Protein AF-A0A8J4YFB4-F1 (afdb_monomer_lite)

Radius of gyration: 29.05 Å; chains: 1; bounding box: 89×55×59 Å

Organism: Chionoecetes opilio (NCBI:txid41210)

Structure (mmCIF, N/CA/C/O backbone):
data_AF-A0A8J4YFB4-F1
#
_entry.id   AF-A0A8J4YFB4-F1
#
loop_
_atom_site.group_PDB
_atom_site.id
_atom_site.type_symbol
_atom_site.label_atom_id
_atom_site.label_alt_id
_atom_site.label_comp_id
_atom_site.label_asym_id
_atom_site.label_entity_id
_atom_site.label_seq_id
_atom_site.pdbx_PDB_ins_code
_atom_site.Cartn_x
_atom_site.Cartn_y
_atom_site.Cartn_z
_atom_site.occupancy
_atom_site.B_iso_or_equiv
_atom_site.auth_seq_id
_atom_site.auth_comp_id
_atom_site.auth_asym_id
_atom_site.auth_atom_id
_atom_site.pdbx_PDB_model_num
ATOM 1 N N . MET A 1 1 ? 48.076 -42.482 6.917 1.00 42.62 1 MET A N 1
ATOM 2 C CA . MET A 1 1 ? 47.004 -41.462 6.948 1.00 42.62 1 MET A CA 1
ATOM 3 C C . MET A 1 1 ? 47.652 -40.092 7.088 1.00 42.62 1 MET A C 1
ATOM 5 O O . MET A 1 1 ? 48.240 -39.821 8.125 1.00 42.62 1 MET A O 1
ATOM 9 N N . ALA A 1 2 ? 47.668 -39.288 6.023 1.00 47.66 2 ALA A N 1
ATOM 10 C CA . 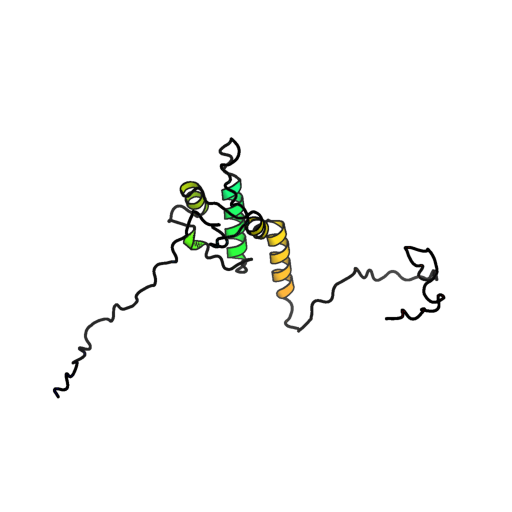ALA A 1 2 ? 48.396 -38.018 5.996 1.00 47.66 2 ALA A CA 1
ATOM 11 C C . ALA A 1 2 ? 47.528 -36.882 6.563 1.00 47.66 2 ALA A C 1
ATOM 13 O O . ALA A 1 2 ? 46.480 -36.565 6.002 1.00 47.66 2 ALA A O 1
ATOM 14 N N . LYS A 1 3 ? 47.958 -36.278 7.677 1.00 55.34 3 LYS A N 1
ATOM 15 C CA . LYS A 1 3 ? 47.340 -35.072 8.244 1.00 55.34 3 LYS A CA 1
ATOM 16 C C . LYS A 1 3 ? 47.723 -33.872 7.380 1.00 55.34 3 LYS A C 1
ATOM 18 O O . LYS A 1 3 ? 48.893 -33.509 7.308 1.00 55.34 3 LYS A O 1
ATOM 23 N N . ARG A 1 4 ? 46.739 -33.269 6.715 1.00 59.06 4 ARG A N 1
ATOM 24 C CA . ARG A 1 4 ? 46.902 -31.993 6.012 1.00 59.06 4 ARG A CA 1
ATOM 25 C C . ARG A 1 4 ? 46.700 -30.871 7.025 1.00 59.06 4 ARG A C 1
ATOM 27 O O . ARG A 1 4 ? 45.610 -30.728 7.566 1.00 59.06 4 ARG A O 1
ATOM 34 N N . HIS A 1 5 ? 47.757 -30.118 7.302 1.00 54.12 5 HIS A N 1
ATOM 35 C CA . HIS A 1 5 ? 47.678 -28.898 8.099 1.00 54.12 5 HIS A CA 1
ATOM 36 C C . HIS A 1 5 ? 47.371 -27.732 7.157 1.00 54.12 5 HIS A C 1
ATOM 38 O O . HIS A 1 5 ? 48.078 -27.535 6.171 1.00 54.12 5 HIS A O 1
ATOM 44 N N . ILE A 1 6 ? 46.296 -26.996 7.442 1.00 64.31 6 ILE A N 1
ATOM 45 C CA . ILE A 1 6 ? 45.944 -25.769 6.726 1.00 64.31 6 ILE A CA 1
ATOM 46 C C . ILE A 1 6 ? 46.668 -24.626 7.431 1.00 64.31 6 ILE A C 1
ATOM 48 O O . ILE A 1 6 ? 46.421 -24.361 8.607 1.00 64.31 6 ILE A O 1
ATOM 52 N N . LEU A 1 7 ? 47.590 -23.992 6.716 1.00 59.53 7 LEU A N 1
ATOM 53 C CA . LEU A 1 7 ? 48.302 -22.806 7.167 1.00 59.53 7 LEU A CA 1
ATOM 54 C C . LEU A 1 7 ? 47.406 -21.602 6.852 1.00 59.53 7 LEU A C 1
ATOM 56 O O . LEU A 1 7 ? 47.156 -21.309 5.685 1.00 59.53 7 LEU A O 1
ATOM 60 N N . ILE A 1 8 ? 46.842 -20.977 7.885 1.00 61.16 8 ILE A N 1
ATOM 61 C CA . ILE A 1 8 ? 46.010 -19.778 7.740 1.00 61.16 8 ILE A CA 1
ATOM 62 C C . ILE A 1 8 ? 46.948 -18.574 7.775 1.00 61.16 8 ILE A C 1
ATOM 64 O O . ILE A 1 8 ? 47.581 -18.306 8.794 1.00 61.16 8 ILE A O 1
ATOM 68 N N . ASP A 1 9 ? 47.047 -17.884 6.644 1.00 60.16 9 ASP A N 1
ATOM 69 C CA . ASP A 1 9 ? 47.792 -16.638 6.495 1.00 60.16 9 ASP A CA 1
ATOM 70 C C . ASP A 1 9 ? 46.984 -15.472 7.115 1.00 60.16 9 ASP A C 1
ATOM 72 O O . ASP A 1 9 ? 45.829 -15.264 6.726 1.00 60.16 9 ASP A O 1
ATOM 76 N N . PRO A 1 10 ? 47.526 -14.720 8.092 1.00 59.12 10 PRO A N 1
ATOM 77 C CA . PRO A 1 10 ? 46.802 -13.648 8.778 1.00 59.12 10 PRO A CA 1
ATOM 78 C C . PRO A 1 10 ? 46.649 -12.352 7.956 1.00 59.12 10 PRO A C 1
ATOM 80 O O . PRO A 1 10 ? 46.084 -11.387 8.466 1.00 59.12 10 PRO A O 1
ATOM 83 N N . ALA A 1 11 ? 47.120 -12.298 6.704 1.00 55.53 11 ALA A N 1
ATOM 84 C CA . ALA A 1 11 ? 47.103 -11.083 5.882 1.00 55.53 11 ALA A CA 1
ATOM 85 C C . ALA A 1 11 ? 45.963 -11.001 4.841 1.00 55.53 11 ALA A C 1
ATOM 87 O O . ALA A 1 11 ? 46.024 -10.183 3.921 1.00 55.53 11 ALA A O 1
ATOM 88 N N . GLN A 1 12 ? 44.907 -11.814 4.953 1.00 50.84 12 GLN A N 1
ATOM 89 C CA . GLN A 1 12 ? 43.730 -11.699 4.083 1.00 50.84 12 GLN A CA 1
ATOM 90 C C . GLN A 1 12 ? 42.545 -11.090 4.850 1.00 50.84 12 GLN A C 1
ATOM 92 O O . GLN A 1 12 ? 42.077 -11.695 5.817 1.00 50.84 12 GLN A O 1
ATOM 97 N N . PRO A 1 13 ? 42.009 -9.921 4.442 1.00 48.03 13 PRO A N 1
ATOM 98 C CA . PRO A 1 13 ? 40.736 -9.457 4.963 1.00 48.03 13 PRO A CA 1
ATOM 99 C C . PRO A 1 13 ? 39.660 -10.443 4.511 1.00 48.03 13 PRO A C 1
ATOM 101 O O . PRO A 1 13 ? 39.362 -10.561 3.322 1.00 48.03 13 PRO A O 1
ATOM 104 N N . SER A 1 14 ? 39.094 -11.166 5.475 1.00 48.75 14 SER A N 1
ATOM 105 C CA . SER A 1 14 ? 37.955 -12.062 5.307 1.00 48.75 14 SER A CA 1
ATOM 106 C C . SER A 1 14 ? 36.774 -11.318 4.680 1.00 48.75 14 SER A C 1
ATOM 108 O O . SER A 1 14 ? 35.897 -10.806 5.371 1.00 48.75 14 SER A O 1
ATOM 110 N N . THR A 1 15 ? 36.706 -11.274 3.353 1.00 52.97 15 THR A N 1
ATOM 111 C CA . THR A 1 15 ? 35.521 -10.835 2.610 1.00 52.97 15 THR A CA 1
ATOM 112 C C . THR A 1 15 ? 34.551 -12.007 2.493 1.00 52.97 15 THR A C 1
ATOM 114 O O . THR A 1 15 ? 34.200 -12.470 1.418 1.00 52.97 15 THR A O 1
ATOM 117 N N . SER A 1 16 ? 34.095 -12.506 3.641 1.00 49.88 16 SER A N 1
ATOM 118 C CA . SER A 1 16 ? 32.947 -13.411 3.714 1.00 49.88 16 SER A CA 1
ATOM 119 C C . SER A 1 16 ? 31.831 -12.768 4.527 1.00 49.88 16 SER A C 1
ATOM 121 O O . SER A 1 16 ? 31.234 -13.385 5.402 1.00 49.88 16 SER A O 1
ATOM 123 N N . ASN A 1 17 ? 31.509 -11.520 4.195 1.00 50.53 17 ASN A N 1
ATOM 124 C CA . ASN A 1 17 ? 30.153 -11.029 4.380 1.00 50.53 17 ASN A CA 1
ATOM 125 C C . ASN A 1 17 ? 29.392 -11.368 3.100 1.00 50.53 17 ASN A C 1
ATOM 127 O O . ASN A 1 17 ? 29.184 -10.511 2.243 1.00 50.53 17 ASN A O 1
ATOM 131 N N . GLN A 1 18 ? 28.994 -12.636 2.951 1.00 49.09 18 GLN A N 1
ATOM 132 C CA . GLN A 1 18 ? 27.910 -12.968 2.030 1.00 49.09 18 GLN A CA 1
ATOM 133 C C . GLN A 1 18 ? 26.639 -12.326 2.590 1.00 49.09 18 GLN A C 1
ATOM 135 O O . GLN A 1 18 ? 25.870 -12.928 3.336 1.00 49.09 18 GLN A O 1
ATOM 140 N N . SER A 1 19 ? 26.463 -11.046 2.268 1.00 51.78 19 SER A N 1
ATOM 141 C CA . SER A 1 19 ? 25.197 -10.344 2.363 1.00 51.78 19 SER A CA 1
ATOM 142 C C . SER A 1 19 ? 24.208 -11.150 1.530 1.00 51.78 19 SER A C 1
ATOM 144 O O . SER A 1 19 ? 24.246 -11.102 0.299 1.00 51.78 19 SER A O 1
ATOM 146 N N . ARG A 1 20 ? 23.350 -11.924 2.205 1.00 54.97 20 ARG A N 1
ATOM 147 C CA . ARG A 1 20 ? 22.158 -12.524 1.607 1.00 54.97 20 ARG A CA 1
ATOM 148 C C . ARG A 1 20 ? 21.508 -11.432 0.749 1.00 54.97 20 ARG A C 1
ATOM 150 O O . ARG A 1 20 ? 21.204 -10.374 1.306 1.00 54.97 20 ARG A O 1
ATOM 157 N N . PRO A 1 21 ? 21.348 -11.624 -0.574 1.00 54.97 21 PRO A N 1
ATOM 158 C CA . PRO A 1 21 ? 20.723 -10.604 -1.397 1.00 54.97 21 PRO A CA 1
ATOM 159 C C . PRO A 1 21 ? 19.352 -10.281 -0.792 1.00 54.97 21 PRO A C 1
ATOM 161 O O . PRO A 1 21 ? 18.699 -11.192 -0.261 1.00 54.97 21 PRO A O 1
ATOM 164 N N . PRO A 1 22 ? 18.931 -9.004 -0.808 1.00 56.06 22 PRO A N 1
ATOM 165 C CA . PRO A 1 22 ? 17.625 -8.632 -0.293 1.00 56.06 22 PRO A CA 1
ATOM 166 C C . PRO A 1 22 ? 16.570 -9.546 -0.931 1.00 56.06 22 PRO A C 1
ATOM 168 O O . PRO A 1 22 ? 16.698 -9.888 -2.112 1.00 56.06 22 PRO A O 1
ATOM 171 N N . PRO A 1 23 ? 15.579 -10.018 -0.154 1.00 63.09 23 PRO A N 1
ATOM 172 C CA . PRO A 1 23 ? 14.560 -10.918 -0.670 1.00 63.09 23 PRO A CA 1
ATOM 173 C C . PRO A 1 23 ? 13.927 -10.276 -1.905 1.00 63.09 23 PRO A C 1
ATOM 175 O O . PRO A 1 23 ? 13.358 -9.189 -1.814 1.00 63.09 23 PRO A O 1
ATOM 178 N N . ARG A 1 24 ? 14.094 -10.930 -3.061 1.00 80.00 24 ARG A N 1
ATOM 179 C CA . ARG A 1 24 ? 13.538 -10.464 -4.331 1.00 80.00 24 ARG A CA 1
ATOM 180 C C . ARG A 1 24 ? 12.019 -10.463 -4.203 1.00 80.00 24 ARG A C 1
ATOM 182 O O . ARG A 1 24 ? 11.435 -11.491 -3.869 1.00 80.00 24 ARG A O 1
ATOM 189 N N . THR A 1 25 ? 11.400 -9.313 -4.433 1.00 89.31 25 THR A N 1
ATOM 190 C CA . THR A 1 25 ? 9.943 -9.186 -4.447 1.00 89.31 25 THR A CA 1
ATOM 191 C C . THR A 1 25 ? 9.398 -9.973 -5.631 1.00 89.31 25 THR A C 1
ATOM 193 O O . THR A 1 25 ? 9.777 -9.709 -6.771 1.00 89.31 25 THR A O 1
ATOM 196 N N . ASN A 1 26 ? 8.519 -10.940 -5.372 1.00 91.62 26 ASN A N 1
ATOM 197 C CA . ASN A 1 26 ? 7.725 -11.550 -6.426 1.00 91.62 26 ASN A CA 1
ATOM 198 C C . ASN A 1 26 ? 6.524 -10.636 -6.710 1.00 91.62 26 ASN A C 1
ATOM 200 O O . ASN A 1 26 ? 5.645 -10.465 -5.860 1.00 91.62 26 ASN A O 1
ATOM 204 N N . TRP A 1 27 ? 6.525 -10.029 -7.894 1.00 91.06 27 TRP A N 1
ATOM 205 C CA . TRP A 1 27 ? 5.518 -9.068 -8.343 1.00 91.06 27 TRP A CA 1
ATOM 206 C C . TRP A 1 27 ? 4.220 -9.720 -8.833 1.00 91.06 27 TRP A C 1
ATOM 208 O O . TRP A 1 27 ? 3.204 -9.034 -8.926 1.00 91.06 27 TRP A O 1
ATOM 218 N N . GLU A 1 28 ? 4.238 -11.033 -9.080 1.00 90.06 28 GLU A N 1
ATOM 219 C CA . GLU A 1 28 ? 3.048 -1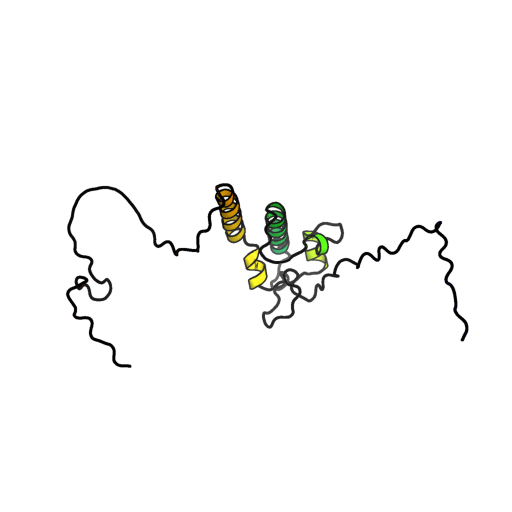1.834 -9.402 1.00 90.06 28 GLU A CA 1
ATOM 220 C C . GLU A 1 28 ? 2.243 -12.200 -8.147 1.00 90.06 28 GLU A C 1
ATOM 222 O O . GLU A 1 28 ? 1.097 -12.632 -8.237 1.00 90.06 28 GLU A O 1
ATOM 227 N N . LEU A 1 29 ? 2.827 -12.003 -6.961 1.00 92.12 29 LEU A N 1
ATOM 228 C CA . LEU A 1 29 ? 2.162 -12.183 -5.676 1.00 92.12 29 LEU A CA 1
ATOM 229 C C . LEU A 1 29 ? 1.723 -10.841 -5.092 1.00 92.12 29 LEU A C 1
ATOM 231 O O . LEU A 1 29 ? 2.138 -9.759 -5.508 1.00 92.12 29 LEU A O 1
ATOM 235 N N . CYS A 1 30 ? 0.918 -10.906 -4.033 1.00 92.81 30 CYS A N 1
ATOM 236 C CA . CYS A 1 30 ? 0.579 -9.723 -3.256 1.00 92.81 30 CYS A CA 1
ATOM 237 C C . CYS A 1 30 ? 1.854 -9.043 -2.729 1.00 92.81 30 CYS A C 1
ATOM 239 O O . CYS A 1 30 ? 2.590 -9.619 -1.924 1.00 92.81 30 CYS A O 1
ATOM 241 N N . ILE A 1 31 ? 2.094 -7.783 -3.100 1.00 92.81 31 ILE A N 1
ATOM 242 C CA . ILE A 1 31 ? 3.293 -7.034 -2.672 1.00 92.81 31 ILE A CA 1
ATOM 243 C C . ILE A 1 31 ? 3.377 -6.813 -1.156 1.00 92.81 31 ILE A C 1
ATOM 245 O O . ILE A 1 31 ? 4.452 -6.568 -0.603 1.00 92.81 31 ILE A O 1
ATOM 249 N N . LEU A 1 32 ? 2.235 -6.912 -0.471 1.00 92.81 32 LEU A N 1
ATOM 250 C CA . LEU A 1 32 ? 2.133 -6.700 0.966 1.00 92.81 32 LEU A CA 1
ATOM 251 C C . LEU A 1 32 ? 2.491 -7.979 1.732 1.00 92.81 32 LEU A C 1
ATOM 253 O O . LEU A 1 32 ? 3.340 -7.922 2.614 1.00 92.81 32 LEU A O 1
ATOM 257 N N . CYS A 1 33 ? 1.907 -9.134 1.382 1.00 92.38 33 CYS A N 1
ATOM 258 C CA . CYS A 1 33 ? 2.124 -10.391 2.120 1.00 92.38 33 CYS A CA 1
ATOM 259 C C . CYS A 1 33 ? 3.085 -11.387 1.471 1.00 92.38 33 CYS A C 1
ATOM 261 O O . CYS A 1 33 ? 3.568 -12.255 2.183 1.00 92.38 33 CYS A O 1
ATOM 263 N N . GLN A 1 34 ? 3.368 -11.274 0.170 1.00 92.56 34 GLN A N 1
ATOM 264 C CA . GLN A 1 34 ? 4.220 -12.208 -0.586 1.00 92.56 34 GLN A CA 1
ATOM 265 C C . GLN A 1 34 ? 3.824 -13.682 -0.391 1.00 92.56 34 GLN A C 1
ATOM 267 O O . GLN A 1 34 ? 4.678 -14.558 -0.316 1.00 92.56 34 GLN A O 1
ATOM 272 N N . ALA A 1 35 ? 2.519 -13.937 -0.286 1.00 90.38 35 ALA A N 1
ATOM 273 C CA . ALA A 1 35 ? 1.956 -15.265 -0.083 1.00 90.38 35 ALA A CA 1
ATOM 274 C C . ALA A 1 35 ? 0.930 -15.564 -1.174 1.00 90.38 35 ALA A C 1
ATOM 276 O O . ALA A 1 35 ? 0.176 -14.668 -1.570 1.00 90.38 35 ALA A O 1
ATOM 277 N N . GLU A 1 36 ? 0.898 -16.817 -1.610 1.00 88.50 36 GLU A N 1
ATOM 278 C CA . GLU A 1 36 ? -0.184 -17.372 -2.415 1.00 88.50 36 GLU A CA 1
ATOM 279 C C . GLU A 1 36 ? -1.395 -17.595 -1.511 1.00 88.50 36 GLU A C 1
ATOM 281 O O . GLU A 1 36 ? -1.288 -18.175 -0.430 1.00 88.50 36 GLU A O 1
ATOM 286 N N . THR A 1 37 ? -2.544 -17.068 -1.920 1.00 89.94 37 THR A N 1
ATOM 287 C CA . THR A 1 37 ? -3.805 -17.265 -1.207 1.00 89.94 37 THR A CA 1
ATOM 288 C C . THR A 1 37 ? -4.920 -17.479 -2.216 1.00 89.94 37 THR A C 1
ATOM 290 O O . THR A 1 37 ? -4.807 -17.032 -3.356 1.00 89.94 37 THR A O 1
ATOM 293 N N . ASP A 1 38 ? -6.022 -18.085 -1.781 1.00 89.19 38 ASP A N 1
ATOM 294 C CA . ASP A 1 38 ? -7.223 -18.233 -2.613 1.00 89.19 38 ASP A CA 1
ATOM 295 C C . ASP A 1 38 ? -7.936 -16.890 -2.881 1.00 89.19 38 ASP A C 1
ATOM 297 O O . ASP A 1 38 ? -8.888 -16.821 -3.658 1.00 89.19 38 ASP A O 1
ATOM 301 N N . GLU A 1 39 ? -7.521 -15.800 -2.217 1.00 89.81 39 GLU A N 1
ATOM 302 C CA . GLU A 1 39 ? -8.076 -14.471 -2.463 1.00 89.81 39 GLU A CA 1
ATOM 303 C C . GLU A 1 39 ? -7.529 -13.905 -3.783 1.00 89.81 39 GLU A C 1
ATOM 305 O O . GLU A 1 39 ? -6.313 -13.810 -3.954 1.00 89.81 39 GLU A O 1
ATOM 310 N N . PRO A 1 40 ? -8.396 -13.442 -4.703 1.00 87.31 40 PRO A N 1
ATOM 311 C CA . PRO A 1 40 ? -7.934 -12.893 -5.966 1.00 87.31 40 PRO A CA 1
ATOM 312 C C . PRO A 1 40 ? -7.115 -11.620 -5.746 1.00 87.31 40 PRO A C 1
ATOM 314 O O . PRO A 1 40 ? -7.517 -10.694 -5.029 1.00 87.31 40 PRO A O 1
ATOM 317 N N . LEU A 1 41 ? -5.975 -11.555 -6.427 1.00 90.06 41 LEU A N 1
ATOM 318 C CA . LEU A 1 41 ? -5.148 -10.361 -6.476 1.00 90.06 41 LEU A CA 1
ATOM 319 C C . LEU A 1 41 ? -5.865 -9.246 -7.236 1.00 90.06 41 LEU A C 1
ATOM 321 O O . LEU A 1 41 ? -6.335 -9.415 -8.360 1.00 90.06 41 LEU A O 1
ATOM 325 N N . GLN A 1 42 ? -5.910 -8.067 -6.627 1.00 85.00 42 GLN A N 1
ATOM 326 C CA . GLN A 1 42 ? -6.416 -6.863 -7.262 1.00 85.00 42 GLN A CA 1
ATOM 327 C C . GLN A 1 42 ? -5.245 -6.073 -7.839 1.00 85.00 42 GLN A C 1
ATOM 329 O O . GLN A 1 42 ? -4.309 -5.710 -7.126 1.00 85.00 42 GLN A O 1
ATOM 334 N N . CYS A 1 43 ? -5.319 -5.792 -9.138 1.00 74.12 43 CYS A N 1
ATOM 335 C CA . CYS A 1 43 ? -4.510 -4.769 -9.788 1.00 74.12 43 CYS A CA 1
ATOM 336 C C . CYS A 1 43 ? -5.399 -3.554 -10.063 1.00 74.12 43 CYS A C 1
ATOM 338 O O . CYS A 1 43 ? -6.549 -3.702 -10.487 1.00 74.12 43 CYS A O 1
ATOM 340 N N . LEU A 1 44 ? -4.860 -2.346 -9.903 1.00 64.06 44 LEU A N 1
ATOM 341 C CA . LEU A 1 44 ? -5.590 -1.122 -10.238 1.00 64.06 44 LEU A CA 1
ATOM 342 C C . LEU A 1 44 ? -5.868 -0.983 -11.754 1.00 64.06 44 LEU A C 1
ATOM 344 O O . LEU A 1 44 ? -6.691 -0.163 -12.145 1.00 64.06 44 LEU A O 1
ATOM 348 N N . ARG A 1 45 ? -5.232 -1.799 -12.616 1.00 55.22 45 ARG A N 1
ATOM 349 C CA . ARG A 1 45 ? -5.461 -1.814 -14.078 1.00 55.22 45 ARG A CA 1
ATOM 350 C C . ARG A 1 45 ? -6.839 -2.332 -14.513 1.00 55.22 45 ARG A C 1
ATOM 352 O O . ARG A 1 45 ? -7.187 -2.146 -15.673 1.00 55.22 45 ARG A O 1
ATOM 359 N N . SER A 1 46 ? -7.612 -2.974 -13.634 1.00 51.00 46 SER A N 1
ATOM 360 C CA . SER A 1 46 ? -8.787 -3.772 -14.035 1.00 51.00 46 SER A CA 1
ATOM 361 C C . SER A 1 46 ? -9.955 -2.969 -14.645 1.00 51.00 46 SER A C 1
ATOM 363 O O . SER A 1 46 ? -10.750 -3.525 -15.396 1.00 51.00 46 SER A O 1
ATOM 365 N N . THR A 1 47 ? -10.046 -1.651 -14.439 1.00 48.53 47 THR A N 1
ATOM 366 C CA . THR A 1 47 ? -11.141 -0.853 -15.025 1.00 48.53 47 THR A CA 1
ATOM 367 C C . THR A 1 47 ? -10.668 0.503 -15.550 1.00 48.53 47 THR A C 1
ATOM 369 O O . THR A 1 47 ? -10.738 1.516 -14.865 1.00 48.53 47 THR A O 1
ATOM 372 N N . MET A 1 48 ? -10.209 0.515 -16.806 1.00 47.59 48 MET A N 1
ATOM 373 C CA . MET A 1 48 ? -10.485 1.575 -17.797 1.00 47.59 48 MET A CA 1
ATOM 374 C C . MET A 1 48 ? -10.192 3.049 -17.418 1.00 47.59 48 MET A C 1
ATOM 376 O O . MET A 1 48 ? -10.929 3.941 -17.836 1.00 47.59 48 MET A O 1
ATOM 380 N N . LYS A 1 49 ? -9.109 3.353 -16.688 1.00 47.72 49 LYS A N 1
ATOM 381 C CA . LYS A 1 49 ? -8.424 4.668 -16.752 1.00 47.72 49 LYS A CA 1
ATOM 382 C C . LYS A 1 49 ? -7.092 4.643 -15.990 1.00 47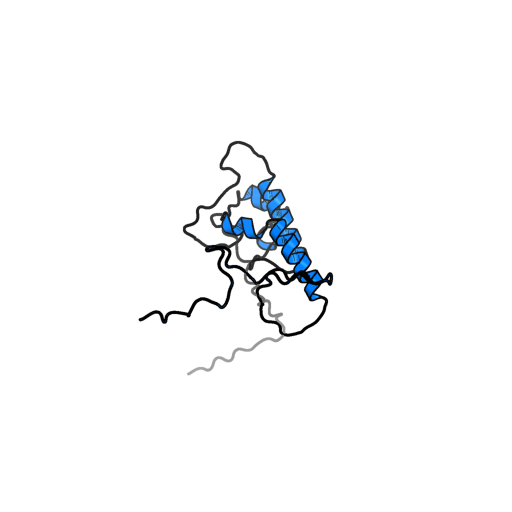.72 49 LYS A C 1
ATOM 384 O O . LYS A 1 49 ? -7.024 4.017 -14.935 1.00 47.72 49 LYS A O 1
ATOM 389 N N . PRO A 1 50 ? -6.044 5.358 -16.447 1.00 45.88 50 PRO A N 1
ATOM 390 C CA . PRO A 1 50 ? -4.801 5.530 -15.701 1.00 45.88 50 PRO A CA 1
ATOM 391 C C . PRO A 1 50 ? -5.012 6.547 -14.572 1.00 45.88 50 PRO A C 1
ATOM 393 O O . PRO A 1 50 ? -4.417 7.619 -14.536 1.00 45.88 50 PRO A O 1
ATOM 396 N N . SER A 1 51 ? -5.907 6.242 -13.641 1.00 48.97 51 SER A N 1
ATOM 397 C CA . SER A 1 51 ? -6.038 7.008 -12.411 1.00 48.97 51 SER A CA 1
ATOM 398 C C . SER A 1 51 ? -4.987 6.473 -11.447 1.00 48.97 51 SER A C 1
ATOM 400 O O . SER A 1 51 ? -5.242 5.553 -10.678 1.00 48.97 51 SER A O 1
ATOM 402 N N . GLY A 1 52 ? -3.777 7.032 -11.515 1.00 53.06 52 GLY A N 1
ATOM 403 C CA . GLY A 1 52 ? -2.624 6.683 -10.672 1.00 53.06 52 GLY A CA 1
ATOM 404 C C . GLY A 1 52 ? -2.809 6.907 -9.162 1.00 53.06 52 GLY A C 1
ATOM 405 O O . GLY A 1 52 ? -1.828 6.953 -8.430 1.00 53.06 52 GLY A O 1
ATOM 406 N N . SER A 1 53 ? -4.043 7.040 -8.670 1.00 63.88 53 SER A N 1
ATOM 407 C CA . SER A 1 53 ? -4.347 7.325 -7.268 1.00 63.88 53 SER A CA 1
ATOM 408 C C . SER A 1 53 ? -4.119 6.127 -6.345 1.00 63.88 53 SER A C 1
ATOM 410 O O . SER A 1 53 ? -3.723 6.310 -5.199 1.00 63.88 53 SER A O 1
ATOM 412 N N . GLY A 1 54 ? -4.321 4.889 -6.808 1.00 80.75 54 GLY A N 1
ATOM 413 C CA . GLY A 1 54 ? -4.256 3.719 -5.923 1.00 80.75 54 GLY A CA 1
ATOM 414 C C . GLY A 1 54 ? -2.846 3.398 -5.417 1.00 80.75 54 GLY A C 1
ATOM 415 O O . GLY A 1 54 ? -2.691 3.094 -4.232 1.00 80.75 54 GLY A O 1
ATOM 416 N N . TYR A 1 55 ? -1.827 3.512 -6.280 1.00 88.62 55 TYR A N 1
ATOM 417 C CA . TYR A 1 55 ? -0.423 3.335 -5.887 1.00 88.62 55 TYR A CA 1
ATOM 418 C C . TYR A 1 55 ? 0.074 4.499 -5.030 1.00 88.62 55 TYR A C 1
ATOM 420 O O . TYR A 1 55 ? 0.742 4.246 -4.030 1.00 88.62 55 TYR A O 1
ATOM 428 N N . ALA A 1 56 ? -0.315 5.737 -5.351 1.00 88.25 56 ALA A N 1
ATOM 429 C CA . ALA A 1 56 ? 0.003 6.911 -4.541 1.00 88.25 56 ALA A CA 1
ATOM 430 C C . ALA A 1 56 ? -0.547 6.769 -3.112 1.00 88.25 56 ALA A C 1
ATOM 432 O O . ALA A 1 56 ? 0.212 6.799 -2.150 1.00 88.25 56 ALA A O 1
ATOM 433 N N . SER A 1 57 ? -1.847 6.484 -2.956 1.00 87.06 57 SER A N 1
ATOM 434 C CA . SER A 1 57 ? -2.463 6.304 -1.633 1.00 87.06 57 SER A CA 1
ATOM 435 C C . SER A 1 57 ? -1.951 5.075 -0.882 1.00 87.06 57 SER A C 1
ATOM 437 O O . SER A 1 57 ? -2.075 5.003 0.340 1.00 87.06 57 SER A O 1
ATOM 439 N N . LEU A 1 58 ? -1.465 4.043 -1.580 1.00 89.44 58 LEU A N 1
ATOM 440 C CA . LEU A 1 58 ? -0.822 2.911 -0.913 1.00 89.44 58 LEU A CA 1
ATOM 441 C C . LEU A 1 58 ? 0.568 3.309 -0.421 1.00 89.44 58 LEU A C 1
ATOM 443 O O . LEU A 1 58 ? 0.889 3.057 0.733 1.00 89.44 58 LEU A O 1
ATOM 447 N N . THR A 1 59 ? 1.354 3.956 -1.276 1.00 91.50 59 THR A N 1
ATOM 448 C CA . THR A 1 59 ? 2.701 4.436 -0.957 1.00 91.50 59 THR A CA 1
ATOM 449 C C . THR A 1 59 ? 2.668 5.412 0.212 1.00 91.50 59 THR A C 1
ATOM 451 O O . THR A 1 59 ? 3.422 5.239 1.164 1.00 91.50 59 THR A O 1
ATOM 454 N N . GLU A 1 60 ? 1.736 6.366 0.202 1.00 91.06 60 GLU A N 1
ATOM 455 C CA . GLU A 1 60 ? 1.503 7.285 1.316 1.00 91.06 60 GLU A CA 1
ATOM 456 C C . GLU A 1 60 ? 1.245 6.521 2.622 1.00 91.06 60 GLU A C 1
ATOM 458 O O . GLU A 1 60 ? 1.936 6.752 3.612 1.00 91.06 60 GLU A O 1
ATOM 463 N N . GLY A 1 61 ? 0.324 5.550 2.607 1.00 89.25 61 GLY A N 1
ATOM 464 C CA . GLY A 1 61 ? 0.059 4.703 3.770 1.00 89.25 61 GLY A CA 1
ATOM 465 C C . GLY A 1 61 ? 1.308 3.949 4.237 1.00 89.25 61 GLY A C 1
ATOM 466 O O . GLY A 1 61 ? 1.643 3.980 5.417 1.00 89.25 61 GLY A O 1
ATOM 467 N N . LEU A 1 62 ? 2.047 3.312 3.325 1.00 91.06 62 LEU A N 1
ATOM 468 C CA . LEU A 1 62 ? 3.277 2.578 3.647 1.00 91.06 62 LEU A CA 1
ATOM 469 C C . LEU A 1 62 ? 4.331 3.467 4.318 1.00 91.06 62 LEU A C 1
ATOM 471 O O . LEU A 1 62 ? 4.948 3.054 5.301 1.00 91.06 62 LEU A O 1
ATOM 475 N N . LEU A 1 63 ? 4.528 4.682 3.807 1.00 90.44 63 LEU A N 1
ATOM 476 C CA . LEU A 1 63 ? 5.483 5.642 4.359 1.00 90.44 63 LEU A CA 1
ATOM 477 C C . LEU A 1 63 ? 5.025 6.186 5.717 1.00 90.44 63 LEU A C 1
ATOM 479 O O . LEU A 1 63 ? 5.842 6.300 6.629 1.00 90.44 63 LEU A O 1
ATOM 483 N N . GLN A 1 64 ? 3.727 6.442 5.881 1.00 89.38 64 GLN A N 1
ATOM 484 C CA . GLN A 1 64 ? 3.125 6.842 7.153 1.00 89.38 64 GLN A CA 1
ATOM 485 C C . GLN A 1 64 ? 3.352 5.780 8.244 1.00 89.38 64 GLN A C 1
ATOM 487 O O . GLN A 1 64 ? 3.895 6.092 9.305 1.00 89.38 64 GLN A O 1
ATOM 492 N N . PHE A 1 65 ? 3.039 4.508 7.972 1.00 87.75 65 PHE A N 1
ATOM 493 C CA . PHE A 1 65 ? 3.283 3.412 8.923 1.00 87.75 65 PHE A CA 1
ATOM 494 C C . PHE A 1 65 ? 4.778 3.161 9.178 1.00 87.75 65 PHE A C 1
ATOM 496 O O . PHE A 1 65 ? 5.167 2.833 10.299 1.00 87.75 65 PHE A O 1
ATOM 503 N N . LYS A 1 66 ? 5.644 3.362 8.174 1.00 87.38 66 LYS A N 1
ATOM 504 C CA . LYS A 1 66 ? 7.105 3.317 8.360 1.00 87.38 66 LYS A CA 1
ATOM 505 C C . LYS A 1 66 ? 7.578 4.401 9.337 1.00 87.38 66 LYS A C 1
ATOM 507 O O . LYS A 1 66 ? 8.449 4.122 10.161 1.00 87.38 66 LYS A O 1
ATOM 512 N N . GLY A 1 67 ? 6.997 5.602 9.261 1.00 85.69 67 GLY A N 1
ATOM 513 C CA . GLY A 1 67 ? 7.274 6.719 10.168 1.00 85.69 67 GLY A CA 1
ATOM 514 C C . GLY A 1 67 ? 6.882 6.433 11.620 1.00 85.69 67 GLY A C 1
ATOM 515 O O . GLY A 1 67 ? 7.657 6.738 12.521 1.00 85.69 67 GLY A O 1
ATOM 516 N N . LEU A 1 68 ? 5.749 5.758 11.835 1.00 81.31 68 LEU A N 1
ATOM 517 C CA . LEU A 1 68 ? 5.293 5.308 13.160 1.00 81.31 68 LEU A CA 1
ATOM 518 C C . LEU A 1 68 ? 6.107 4.136 13.738 1.00 81.31 68 LEU A C 1
ATOM 520 O O . LEU A 1 68 ? 5.860 3.692 14.849 1.00 81.31 68 LEU A O 1
ATOM 524 N N . ARG A 1 69 ? 7.063 3.564 12.988 1.00 78.38 69 ARG A N 1
ATOM 525 C CA . ARG A 1 69 ? 7.813 2.344 13.370 1.00 78.38 69 ARG A CA 1
ATOM 526 C C . ARG A 1 69 ? 6.933 1.131 13.723 1.00 78.38 69 ARG A C 1
ATOM 528 O O . ARG A 1 69 ? 7.471 0.106 14.134 1.00 78.38 69 ARG A O 1
ATOM 535 N N . HIS A 1 70 ? 5.624 1.198 13.488 1.00 77.75 70 HIS A N 1
ATOM 536 C CA . HIS A 1 70 ? 4.674 0.129 13.752 1.00 77.75 70 HIS A CA 1
ATOM 537 C C . HIS A 1 70 ? 3.965 -0.278 12.459 1.00 77.75 70 HIS A C 1
ATOM 539 O O . HIS A 1 70 ? 3.019 0.363 12.002 1.00 77.75 70 HIS A O 1
ATOM 545 N N . MET A 1 71 ? 4.412 -1.382 11.863 1.00 84.38 71 MET A N 1
ATOM 546 C CA . MET A 1 71 ? 3.849 -1.892 10.616 1.00 84.38 71 MET A CA 1
ATOM 547 C C . MET A 1 71 ? 2.710 -2.893 10.904 1.00 84.38 71 MET A C 1
ATOM 549 O O . MET A 1 71 ? 2.918 -3.811 11.695 1.00 84.38 71 MET A O 1
ATOM 553 N N . PRO A 1 72 ? 1.531 -2.805 10.247 1.00 80.19 72 PRO A N 1
ATOM 554 C CA . PRO A 1 72 ? 0.413 -3.746 10.453 1.00 80.19 72 PRO A CA 1
ATOM 555 C C . PRO A 1 72 ? 0.717 -5.213 10.101 1.00 80.19 72 PRO A C 1
ATOM 557 O O . PRO A 1 72 ? -0.100 -6.110 10.325 1.00 80.19 72 PRO A O 1
ATOM 560 N N . MET A 1 73 ? 1.845 -5.442 9.438 1.00 85.50 73 MET A N 1
ATOM 561 C CA . MET A 1 73 ? 2.386 -6.742 9.073 1.00 85.50 73 MET A CA 1
ATOM 562 C C . MET A 1 73 ? 3.882 -6.604 8.802 1.00 85.50 73 MET A C 1
ATOM 564 O O . MET A 1 73 ? 4.355 -5.503 8.529 1.00 85.50 73 MET A O 1
ATOM 568 N N . GLU A 1 74 ? 4.620 -7.709 8.818 1.00 83.44 74 GLU A N 1
ATOM 569 C CA . GLU A 1 74 ? 6.037 -7.711 8.454 1.00 83.44 74 GLU A CA 1
ATOM 570 C C . GLU A 1 74 ? 6.211 -7.359 6.970 1.00 83.44 74 GLU A C 1
ATOM 572 O O . GLU A 1 74 ? 6.085 -8.193 6.074 1.00 83.44 74 GLU A O 1
ATOM 577 N N . LEU A 1 75 ? 6.466 -6.079 6.708 1.00 87.38 75 LEU A N 1
ATOM 578 C CA . LEU A 1 75 ? 6.669 -5.537 5.375 1.00 87.38 75 LEU A CA 1
ATOM 579 C C . LEU A 1 75 ? 7.910 -4.653 5.372 1.00 87.38 75 LEU A C 1
ATOM 581 O O . LEU A 1 75 ? 7.958 -3.603 6.013 1.00 87.38 75 LEU A O 1
ATOM 585 N N . ASN A 1 76 ? 8.912 -5.062 4.600 1.00 87.25 76 ASN A N 1
ATOM 586 C CA . ASN A 1 76 ? 10.067 -4.225 4.326 1.00 87.25 76 ASN A CA 1
ATOM 587 C C . ASN A 1 76 ? 9.737 -3.297 3.151 1.00 87.25 76 ASN A C 1
ATOM 589 O O . ASN A 1 76 ? 9.635 -3.765 2.029 1.00 87.25 76 ASN A O 1
ATOM 593 N N . VAL A 1 77 ? 9.569 -1.994 3.389 1.00 88.56 77 VAL A N 1
ATOM 594 C CA . VAL A 1 77 ? 9.236 -1.035 2.315 1.00 88.56 77 VAL A CA 1
ATOM 595 C C . VAL A 1 77 ? 10.388 -0.864 1.317 1.00 88.56 77 VAL A C 1
ATOM 597 O O . VAL A 1 77 ? 10.137 -0.622 0.145 1.00 88.56 77 VAL A O 1
ATOM 600 N N . ASN A 1 78 ? 11.643 -1.045 1.744 1.00 88.19 78 ASN A N 1
ATOM 601 C CA . ASN A 1 78 ? 12.808 -0.848 0.875 1.00 88.19 78 ASN A CA 1
ATOM 602 C C . ASN A 1 78 ? 12.886 -1.900 -0.246 1.00 88.19 78 ASN A C 1
ATOM 604 O O . ASN A 1 78 ? 13.522 -1.648 -1.255 1.00 88.19 78 ASN A O 1
ATOM 608 N N . ARG A 1 79 ? 12.233 -3.065 -0.102 1.00 90.44 79 ARG A N 1
ATOM 609 C CA . ARG A 1 79 ? 12.155 -4.068 -1.187 1.00 90.44 79 ARG A CA 1
ATOM 610 C C . ARG A 1 79 ? 11.226 -3.654 -2.33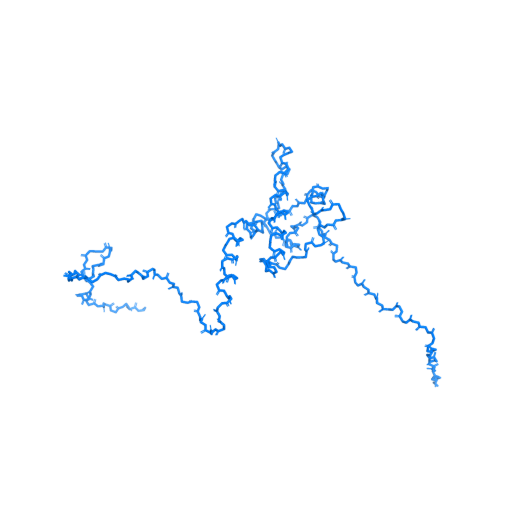5 1.00 90.44 79 ARG A C 1
ATOM 612 O O . ARG A 1 79 ? 11.162 -4.346 -3.345 1.00 90.44 79 ARG A O 1
ATOM 619 N N . LEU A 1 80 ? 10.412 -2.623 -2.107 1.00 91.69 80 LEU A N 1
ATOM 620 C CA . LEU A 1 80 ? 9.432 -2.104 -3.057 1.00 91.69 80 LEU A CA 1
ATOM 621 C C . LEU A 1 80 ? 9.949 -0.849 -3.768 1.00 91.69 80 LEU A C 1
ATOM 623 O O . LEU A 1 80 ? 9.154 -0.174 -4.409 1.00 91.69 80 LEU A O 1
ATOM 627 N N . ASP A 1 81 ? 11.227 -0.511 -3.600 1.00 92.00 81 ASP A N 1
ATOM 628 C CA . ASP A 1 81 ? 11.858 0.670 -4.175 1.00 92.00 81 ASP A CA 1
ATOM 629 C C . ASP A 1 81 ? 13.103 0.247 -4.961 1.00 92.00 81 ASP A C 1
ATOM 631 O O . ASP A 1 81 ? 14.106 -0.153 -4.369 1.00 92.00 81 ASP A O 1
ATOM 635 N N . ASP A 1 82 ? 13.021 0.323 -6.291 1.00 89.12 82 ASP A N 1
ATOM 636 C CA . ASP A 1 82 ? 14.140 0.023 -7.193 1.00 89.12 82 ASP A CA 1
ATOM 637 C C . ASP A 1 82 ? 15.118 1.214 -7.336 1.00 89.12 82 ASP A C 1
ATOM 639 O O . ASP A 1 82 ? 16.102 1.121 -8.069 1.00 89.12 82 ASP A O 1
ATOM 643 N N . GLY A 1 83 ? 14.882 2.326 -6.625 1.00 87.81 83 GLY A N 1
ATOM 644 C CA . GLY A 1 83 ? 15.717 3.535 -6.631 1.00 87.81 83 GLY A CA 1
ATOM 645 C C . GLY A 1 83 ? 15.014 4.781 -7.178 1.00 87.81 83 GLY A C 1
ATOM 646 O O . GLY A 1 83 ? 15.442 5.896 -6.888 1.00 87.81 83 GLY A O 1
ATOM 647 N N . ASP A 1 84 ? 13.905 4.600 -7.898 1.00 88.56 84 ASP A N 1
ATOM 648 C CA . ASP A 1 84 ? 13.073 5.681 -8.453 1.00 88.56 84 ASP A CA 1
ATOM 649 C C . ASP A 1 84 ? 11.890 6.057 -7.539 1.00 88.56 84 ASP A C 1
ATOM 651 O O . ASP A 1 84 ? 11.026 6.864 -7.896 1.00 88.56 84 ASP A O 1
ATOM 655 N N . GLY A 1 85 ? 11.826 5.458 -6.349 1.00 91.31 85 GLY A N 1
ATOM 656 C CA . GLY A 1 85 ? 10.739 5.601 -5.398 1.00 91.31 85 GLY A CA 1
ATOM 657 C C . GLY A 1 85 ? 9.738 4.449 -5.467 1.00 91.31 85 GLY A C 1
ATOM 658 O O . GLY A 1 85 ? 9.477 3.842 -6.513 1.00 91.31 85 GLY A O 1
ATOM 659 N N . VAL A 1 86 ? 9.113 4.182 -4.318 1.00 92.06 86 VAL A N 1
ATOM 660 C CA . VAL A 1 86 ? 8.149 3.085 -4.148 1.00 92.06 86 VAL A CA 1
ATOM 661 C C . VAL A 1 86 ? 7.012 3.173 -5.164 1.00 92.06 86 VAL A C 1
ATOM 663 O O . VAL A 1 86 ? 6.726 2.200 -5.850 1.00 92.06 86 VAL A O 1
ATOM 666 N N . GLU A 1 87 ? 6.375 4.335 -5.321 1.00 91.88 87 GLU A N 1
ATOM 667 C CA . GLU A 1 87 ? 5.223 4.459 -6.221 1.00 91.88 87 GLU A CA 1
ATOM 668 C C . GLU A 1 87 ? 5.578 4.148 -7.683 1.00 91.88 87 GLU A C 1
ATOM 670 O O . GLU A 1 87 ? 4.833 3.428 -8.356 1.00 91.88 87 GLU A O 1
ATOM 675 N N . ALA A 1 88 ? 6.705 4.678 -8.168 1.00 90.62 88 ALA A N 1
ATOM 676 C CA . ALA A 1 88 ? 7.186 4.433 -9.523 1.00 90.62 88 ALA A CA 1
ATOM 677 C C . ALA A 1 88 ? 7.443 2.938 -9.734 1.00 90.62 88 ALA A C 1
ATOM 679 O O . ALA A 1 88 ? 6.930 2.349 -10.685 1.00 90.62 88 ALA A O 1
ATOM 680 N N . THR A 1 89 ? 8.117 2.308 -8.773 1.00 91.62 89 THR A N 1
ATOM 681 C CA . THR A 1 89 ? 8.389 0.869 -8.767 1.00 91.62 89 THR A CA 1
ATOM 682 C C . THR A 1 89 ? 7.090 0.049 -8.815 1.00 91.62 89 THR A C 1
ATOM 684 O O . THR A 1 89 ? 6.932 -0.826 -9.668 1.00 91.62 89 THR A O 1
ATOM 687 N N . LEU A 1 90 ? 6.095 0.376 -7.977 1.00 91.19 90 LEU A N 1
ATOM 688 C CA . LEU A 1 90 ? 4.800 -0.319 -7.970 1.00 91.19 90 LEU A CA 1
ATOM 689 C C . LEU A 1 90 ? 4.057 -0.201 -9.311 1.00 91.19 90 LEU A C 1
ATOM 691 O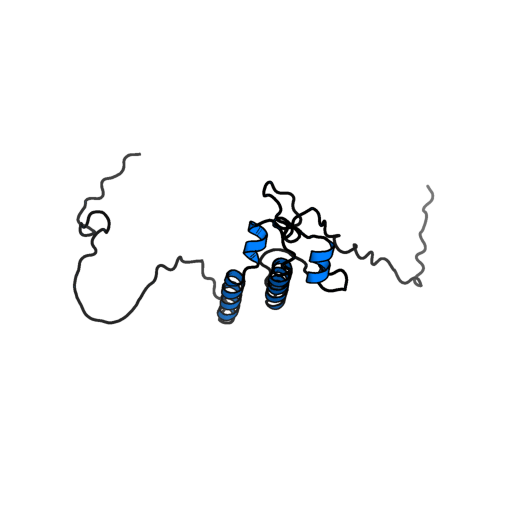 O . LEU A 1 90 ? 3.397 -1.153 -9.736 1.00 91.19 90 LEU A O 1
ATOM 695 N N . ARG A 1 91 ? 4.152 0.955 -9.982 1.00 89.12 91 ARG A N 1
ATOM 696 C CA . ARG A 1 91 ? 3.553 1.172 -11.308 1.00 89.12 91 ARG A CA 1
ATOM 697 C C . ARG A 1 91 ? 4.265 0.361 -12.388 1.00 89.12 91 ARG A C 1
ATOM 699 O O . ARG A 1 91 ? 3.582 -0.288 -13.184 1.00 89.12 91 ARG A O 1
ATOM 706 N N . THR A 1 92 ? 5.597 0.386 -12.404 1.00 90.31 92 THR A N 1
ATOM 707 C CA . THR A 1 92 ? 6.435 -0.335 -13.377 1.00 90.31 92 THR A CA 1
ATOM 708 C C . THR A 1 92 ? 6.127 -1.825 -13.357 1.00 90.31 92 THR A C 1
ATOM 710 O O . THR A 1 92 ? 5.823 -2.412 -14.394 1.00 90.31 92 THR A O 1
ATOM 713 N N . HIS A 1 93 ? 6.077 -2.413 -12.163 1.00 89.88 93 HIS A N 1
ATOM 714 C CA . HIS A 1 93 ? 5.814 -3.842 -11.992 1.00 89.88 93 HIS A CA 1
ATOM 715 C C . HIS A 1 93 ? 4.325 -4.204 -11.970 1.00 89.88 93 HIS A C 1
ATOM 717 O O . HIS A 1 93 ? 3.975 -5.355 -11.740 1.00 89.88 93 HIS A O 1
ATOM 723 N N . SER A 1 94 ? 3.424 -3.243 -12.219 1.00 88.56 94 SER A N 1
ATOM 724 C CA . SER A 1 94 ? 1.964 -3.452 -12.189 1.00 88.56 94 SER A CA 1
ATOM 725 C C . SER A 1 94 ? 1.483 -4.155 -10.921 1.00 88.56 94 SER A C 1
ATOM 727 O O . SER A 1 94 ? 0.590 -5.002 -10.961 1.00 88.56 94 SER A O 1
ATOM 729 N N . ALA A 1 95 ? 2.088 -3.776 -9.798 1.0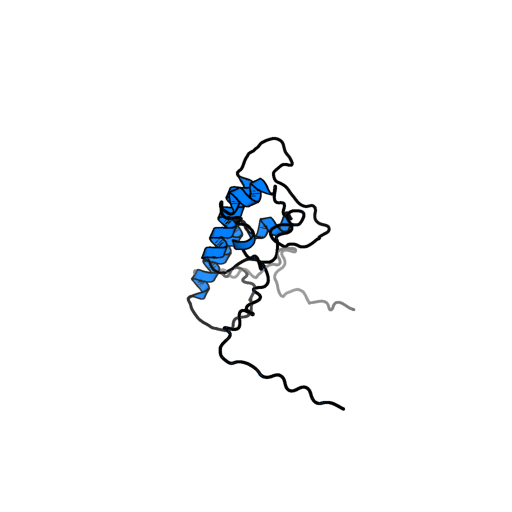0 90.44 95 ALA A N 1
ATOM 730 C CA . ALA A 1 95 ? 1.993 -4.485 -8.542 1.00 90.44 95 ALA A CA 1
ATOM 731 C C . ALA A 1 95 ? 0.547 -4.759 -8.121 1.00 90.44 95 ALA A C 1
ATOM 733 O O . ALA A 1 95 ? -0.341 -3.908 -8.274 1.00 90.44 95 ALA A O 1
ATOM 734 N N . GLN A 1 96 ? 0.337 -5.941 -7.549 1.00 91.38 96 GLN A N 1
ATOM 735 C CA . GLN A 1 96 ? -0.974 -6.425 -7.142 1.00 91.38 96 GLN A CA 1
ATOM 736 C C . GLN A 1 96 ? -1.027 -6.670 -5.636 1.00 91.38 96 GLN A C 1
ATOM 738 O O . GLN A 1 96 ? -0.008 -6.866 -4.968 1.00 91.38 96 GLN A O 1
ATOM 743 N N . TRP A 1 97 ? -2.231 -6.659 -5.074 1.00 92.44 97 TRP A N 1
ATOM 744 C CA . TRP A 1 97 ? -2.442 -6.935 -3.656 1.00 92.44 97 TRP A CA 1
ATOM 745 C C . TRP A 1 97 ? -3.776 -7.622 -3.403 1.00 92.44 97 TRP A C 1
ATOM 747 O O . TRP A 1 97 ? -4.752 -7.420 -4.123 1.00 92.44 97 TRP A O 1
ATOM 757 N N . HIS A 1 98 ? -3.851 -8.369 -2.307 1.00 92.25 98 HIS A N 1
ATOM 758 C CA . HIS A 1 98 ? -5.131 -8.795 -1.753 1.00 92.25 98 HIS A CA 1
ATOM 759 C C . HIS A 1 98 ? -5.900 -7.581 -1.221 1.00 92.25 98 HIS A C 1
ATOM 761 O O . HIS A 1 98 ? -5.315 -6.661 -0.627 1.00 92.25 98 HIS A O 1
ATOM 767 N N . LYS A 1 99 ? -7.227 -7.597 -1.359 1.00 89.44 99 LYS A N 1
ATOM 768 C CA . LYS A 1 99 ? -8.103 -6.558 -0.805 1.00 89.44 99 LYS A CA 1
ATOM 769 C C . LYS A 1 99 ? -7.934 -6.485 0.710 1.00 89.44 99 LYS A C 1
ATOM 771 O O . LYS A 1 99 ? -7.794 -5.391 1.260 1.00 89.44 99 LYS A O 1
ATOM 776 N N . LYS A 1 100 ? -7.864 -7.639 1.385 1.00 90.88 100 LYS A N 1
ATOM 777 C CA . LYS A 1 100 ? -7.628 -7.707 2.838 1.00 90.88 100 LYS A CA 1
ATOM 778 C C . LYS A 1 100 ? -6.295 -7.088 3.246 1.00 90.88 100 LYS A C 1
ATOM 780 O O . LYS A 1 100 ? -6.246 -6.340 4.220 1.00 90.88 100 LYS A O 1
ATOM 785 N N . CYS A 1 101 ? -5.224 -7.343 2.493 1.00 91.38 101 CYS A N 1
ATOM 786 C CA . CYS A 1 101 ? -3.923 -6.736 2.769 1.00 91.38 101 CYS A CA 1
ATOM 787 C C . CYS A 1 101 ? -3.978 -5.212 2.610 1.00 91.38 101 CYS A C 1
ATOM 789 O O . CYS A 1 101 ? -3.506 -4.490 3.486 1.00 91.38 101 CYS A O 1
ATOM 791 N N . ARG A 1 102 ? -4.615 -4.708 1.545 1.00 89.88 102 ARG A N 1
ATOM 792 C CA . ARG A 1 102 ? -4.735 -3.263 1.296 1.00 89.88 102 ARG A CA 1
ATOM 793 C C . ARG A 1 102 ? -5.491 -2.531 2.401 1.00 89.88 102 ARG A C 1
ATOM 795 O O . ARG A 1 102 ? -5.124 -1.402 2.735 1.00 89.88 102 ARG A O 1
ATOM 802 N N . LEU A 1 103 ? -6.518 -3.164 2.970 1.00 88.12 103 LEU A N 1
ATOM 803 C CA . LEU A 1 103 ? -7.321 -2.594 4.053 1.00 88.12 103 LEU A CA 1
ATOM 804 C C . LEU A 1 103 ? -6.510 -2.322 5.324 1.00 88.12 103 LEU A C 1
ATOM 806 O O . LEU A 1 103 ? -6.873 -1.407 6.060 1.00 88.12 103 LEU A O 1
ATOM 810 N N . LYS A 1 104 ? -5.403 -3.038 5.557 1.00 88.12 104 LYS A N 1
ATOM 811 C CA . LYS A 1 104 ? -4.514 -2.784 6.702 1.00 88.12 104 LYS A CA 1
ATOM 812 C C . LYS A 1 104 ? -3.798 -1.433 6.617 1.00 88.12 104 LYS A C 1
ATOM 814 O O . LYS A 1 104 ? -3.477 -0.853 7.644 1.00 88.12 104 LYS A O 1
ATOM 819 N N . PHE A 1 105 ? -3.603 -0.916 5.405 1.00 85.25 105 PHE A N 1
ATOM 820 C CA . PHE A 1 105 ? -2.902 0.342 5.129 1.00 85.25 105 PHE A CA 1
ATOM 821 C C . PHE A 1 105 ? -3.867 1.491 4.817 1.00 85.25 105 PHE A C 1
ATOM 823 O O . PHE A 1 105 ? -3.581 2.355 3.985 1.00 85.25 105 PHE A O 1
ATOM 830 N N . ASN A 1 106 ? -5.068 1.459 5.396 1.00 82.44 106 ASN A N 1
ATOM 831 C CA . ASN A 1 106 ? -6.038 2.534 5.230 1.00 82.44 106 ASN A CA 1
ATOM 832 C C . ASN A 1 106 ? -5.812 3.642 6.279 1.00 82.44 106 ASN A C 1
ATOM 834 O O . ASN A 1 106 ? -5.260 3.399 7.352 1.00 82.44 106 ASN A O 1
ATOM 838 N N . LYS A 1 107 ? -6.290 4.855 5.981 1.00 81.38 107 LYS A N 1
ATOM 839 C CA . LYS A 1 107 ? -6.141 6.018 6.867 1.00 81.38 107 LYS A CA 1
ATOM 840 C C . LYS A 1 107 ? -6.745 5.800 8.261 1.00 81.38 107 LYS A C 1
ATOM 842 O O . LYS A 1 107 ? -6.149 6.195 9.249 1.00 81.38 107 LYS A O 1
ATOM 847 N N . LYS A 1 108 ? -7.896 5.124 8.359 1.00 82.94 108 LYS A N 1
ATOM 848 C CA . LYS A 1 108 ? -8.553 4.859 9.652 1.00 82.94 108 LYS A CA 1
ATOM 849 C C . LYS A 1 108 ? -7.696 3.973 10.562 1.00 82.94 108 LYS A C 1
ATOM 851 O O . LYS A 1 108 ? -7.642 4.216 11.761 1.00 82.94 108 LYS A O 1
ATOM 856 N N . MET A 1 109 ? -7.028 2.970 9.990 1.00 81.19 109 MET A N 1
ATOM 857 C CA . MET A 1 109 ? -6.093 2.104 10.709 1.00 81.19 109 MET A CA 1
ATOM 858 C C . MET A 1 109 ? -4.887 2.907 11.187 1.00 81.19 109 MET A C 1
ATOM 860 O O . MET A 1 109 ? -4.481 2.749 12.332 1.00 81.19 109 MET A O 1
ATOM 864 N N . PHE A 1 110 ? -4.362 3.805 10.348 1.00 82.06 110 PHE A N 1
ATOM 865 C CA . PHE A 1 110 ? -3.283 4.710 10.740 1.00 82.06 110 PHE A CA 1
ATOM 866 C C . PHE A 1 110 ? -3.703 5.632 11.895 1.00 82.06 110 PHE A C 1
ATOM 868 O O . PHE A 1 110 ? -3.006 5.705 12.900 1.00 82.06 110 PHE A O 1
ATOM 875 N N . ASP A 1 111 ? -4.869 6.276 11.801 1.00 83.06 111 ASP A N 1
ATOM 876 C CA . ASP A 1 111 ? -5.381 7.172 12.845 1.00 83.06 111 ASP A CA 1
ATOM 877 C C . ASP A 1 111 ? -5.579 6.432 14.180 1.00 83.06 111 ASP A C 1
ATOM 879 O O . ASP A 1 111 ? -5.282 6.965 15.250 1.00 83.06 111 ASP A O 1
ATOM 883 N N . GLN A 1 112 ? -6.074 5.190 14.134 1.00 83.00 112 GLN A N 1
ATOM 884 C CA . GLN A 1 112 ? -6.221 4.345 15.319 1.00 83.00 112 GLN A CA 1
ATOM 885 C C . GLN A 1 112 ? -4.860 3.979 15.929 1.00 83.00 112 GLN A C 1
ATOM 887 O O . GLN A 1 112 ? -4.697 4.061 17.146 1.00 83.00 112 GLN A O 1
ATOM 892 N N . GLN A 1 113 ? -3.892 3.613 15.087 1.00 82.38 113 GLN A N 1
ATOM 893 C CA . GLN A 1 113 ? -2.529 3.254 15.478 1.00 82.38 113 GLN A CA 1
ATOM 894 C C . GLN A 1 113 ? -1.800 4.445 16.124 1.00 82.38 113 GLN A C 1
ATOM 896 O O . GLN A 1 113 ? -1.319 4.341 17.250 1.00 82.38 113 GLN A O 1
ATOM 901 N N . SER A 1 114 ? -1.833 5.610 15.473 1.00 80.94 114 SER A N 1
ATOM 902 C CA . SER A 1 114 ? -1.213 6.848 15.956 1.00 80.94 114 SER A CA 1
ATOM 903 C C . SER A 1 114 ? -1.777 7.296 17.312 1.00 80.94 114 SER A C 1
ATOM 905 O O . SER A 1 114 ? -1.032 7.735 18.194 1.00 80.94 114 SER A O 1
ATOM 907 N N . ARG A 1 115 ? -3.091 7.133 17.532 1.00 82.69 115 ARG A N 1
ATOM 908 C CA . ARG A 1 115 ? -3.717 7.393 18.840 1.00 82.69 115 ARG A CA 1
ATOM 909 C C . ARG A 1 115 ? -3.249 6.415 19.913 1.00 82.69 115 ARG A C 1
ATOM 911 O O . ARG A 1 115 ? -3.018 6.842 21.040 1.00 82.69 115 ARG A O 1
ATOM 918 N N . ALA A 1 116 ? -3.112 5.132 19.578 1.00 80.44 116 ALA A N 1
ATOM 919 C CA . ALA A 1 116 ? -2.624 4.121 20.512 1.00 80.44 116 ALA A CA 1
ATOM 920 C C . ALA A 1 116 ? -1.168 4.391 20.931 1.00 80.44 116 ALA A C 1
ATOM 922 O O . ALA A 1 116 ? -0.864 4.322 22.118 1.00 80.44 116 ALA A O 1
ATOM 923 N N . GLU A 1 117 ? -0.294 4.783 20.000 1.00 79.94 117 GLU A N 1
ATOM 924 C CA . GLU A 1 117 ? 1.088 5.189 20.310 1.00 79.94 117 GLU A CA 1
ATOM 925 C C . GLU A 1 117 ? 1.138 6.433 21.206 1.00 79.94 117 GLU A C 1
ATOM 927 O O . GLU A 1 117 ? 1.883 6.464 22.184 1.00 79.94 117 GLU A O 1
ATOM 932 N N . SER A 1 118 ? 0.286 7.424 20.930 1.00 77.19 118 SER A N 1
ATOM 933 C CA . SER A 1 118 ? 0.181 8.637 21.753 1.00 77.19 118 SER A CA 1
ATOM 934 C C . SER A 1 118 ? -0.326 8.339 23.172 1.00 77.19 118 SER A C 1
ATOM 936 O O . SER A 1 118 ? 0.115 8.971 24.127 1.00 77.19 118 SER A O 1
ATOM 938 N N . ALA A 1 119 ? -1.229 7.364 23.326 1.00 75.06 119 ALA A N 1
ATOM 939 C CA . ALA A 1 119 ? -1.737 6.920 24.626 1.00 75.06 119 ALA A CA 1
ATOM 940 C C . ALA A 1 119 ? -0.727 6.037 25.383 1.00 75.06 119 ALA A C 1
ATOM 942 O O . ALA A 1 119 ? -0.630 6.118 26.604 1.00 75.06 119 ALA A O 1
ATOM 943 N N . SER A 1 120 ? 0.068 5.234 24.669 1.00 61.78 120 SER A N 1
ATOM 944 C CA . SER A 1 120 ? 1.075 4.340 25.257 1.00 61.78 120 SER A CA 1
ATOM 945 C C . SER A 1 120 ? 2.295 5.076 25.831 1.00 61.78 120 SER A C 1
ATOM 947 O O . SER A 1 120 ? 3.084 4.467 26.552 1.00 61.78 120 SER A O 1
ATOM 949 N N . GLY A 1 121 ? 2.452 6.377 25.553 1.00 55.88 121 GLY A N 1
ATOM 950 C CA . GLY A 1 121 ? 3.448 7.242 26.198 1.00 55.88 121 GLY A CA 1
ATOM 951 C C . GLY A 1 121 ? 3.179 7.508 27.686 1.00 55.88 121 GLY A C 1
ATOM 952 O O . GLY A 1 121 ? 4.033 8.068 28.371 1.00 55.88 121 GLY A O 1
ATOM 953 N N . GLN A 1 122 ? 2.022 7.089 28.210 1.00 49.75 122 GLN A N 1
ATOM 954 C CA . GLN A 1 122 ? 1.711 7.111 29.635 1.00 49.75 122 GLN A CA 1
ATOM 955 C C . GLN A 1 122 ? 1.552 5.681 30.176 1.00 49.75 122 GLN A C 1
ATOM 957 O O . GLN A 1 122 ? 0.491 5.078 30.101 1.00 49.75 122 GLN A O 1
ATOM 962 N N . GLN A 1 123 ? 2.645 5.214 30.786 1.00 42.06 123 GLN A N 1
ATOM 963 C CA . GLN A 1 123 ? 2.768 4.112 31.749 1.00 42.06 123 GLN A CA 1
ATOM 964 C C . GLN A 1 123 ? 2.642 2.664 31.252 1.00 42.06 123 GLN A C 1
ATOM 966 O O . GLN A 1 123 ? 1.580 2.153 30.911 1.00 42.06 123 GLN A O 1
ATOM 971 N N . SER A 1 124 ? 3.752 1.946 31.451 1.00 50.00 124 SER A N 1
ATOM 972 C CA . SER A 1 124 ? 3.760 0.556 31.896 1.00 50.00 124 SER A CA 1
ATOM 973 C C . SER A 1 124 ? 2.751 0.349 33.029 1.00 50.00 124 SER A C 1
ATOM 975 O O . SER A 1 124 ? 2.981 0.776 34.157 1.00 50.00 124 SER A O 1
ATOM 977 N N . SER A 1 125 ? 1.657 -0.350 32.755 1.00 42.53 125 SER A N 1
ATOM 978 C CA . SER A 1 125 ? 0.992 -1.191 33.747 1.00 42.53 125 SER A CA 1
ATOM 979 C C . SER A 1 125 ? 0.156 -2.245 33.029 1.00 42.53 125 SER A C 1
ATOM 981 O O . SER A 1 125 ? -0.581 -1.968 32.086 1.00 42.53 125 SER A O 1
ATOM 983 N N . THR A 1 126 ? 0.358 -3.490 33.443 1.00 47.88 126 THR A N 1
ATOM 984 C CA . THR A 1 126 ? -0.352 -4.683 32.996 1.00 47.88 126 THR A CA 1
ATOM 985 C C . THR A 1 126 ? -1.863 -4.465 33.079 1.00 47.88 126 THR A C 1
ATOM 987 O O . THR A 1 126 ? -2.407 -4.321 34.170 1.00 47.88 126 THR A O 1
ATOM 990 N N . GLY A 1 127 ? -2.545 -4.467 31.936 1.00 39.69 127 GLY A N 1
ATOM 991 C CA . GLY A 1 127 ? -3.999 -4.383 31.861 1.00 39.69 127 GLY A CA 1
ATOM 992 C C . GLY A 1 127 ? -4.506 -5.208 30.689 1.00 39.69 127 GLY A C 1
ATOM 993 O O . GLY A 1 127 ? -4.291 -4.859 29.533 1.00 39.69 127 GLY A O 1
ATOM 994 N N . THR A 1 128 ? -5.144 -6.333 30.993 1.00 49.19 128 THR A N 1
ATOM 995 C CA . THR A 1 128 ? -5.908 -7.150 30.045 1.00 49.19 128 THR A CA 1
ATOM 996 C C . THR A 1 128 ? -6.949 -6.304 29.294 1.00 49.19 128 THR A C 1
ATOM 998 O O . THR A 1 128 ? -7.427 -5.301 29.830 1.00 49.19 128 THR A O 1
ATOM 1001 N N . PRO A 1 129 ? -7.335 -6.671 28.056 1.00 44.03 129 PRO A N 1
ATOM 1002 C CA . PRO A 1 129 ? -8.313 -5.904 27.296 1.00 44.03 129 PRO A CA 1
ATOM 1003 C C . PRO A 1 129 ? -9.711 -6.112 27.887 1.00 44.03 129 PRO A C 1
ATOM 1005 O O . PRO A 1 129 ? -10.448 -7.016 27.499 1.00 44.03 129 PRO A O 1
ATOM 1008 N N . THR A 1 130 ? -10.091 -5.264 28.838 1.00 45.66 130 THR A N 1
ATOM 1009 C CA . THR A 1 130 ? -11.475 -5.163 29.296 1.00 45.66 130 THR A CA 1
ATOM 1010 C C . THR A 1 130 ? -12.289 -4.501 28.188 1.00 45.66 130 THR A C 1
ATOM 1012 O O . THR A 1 130 ? -12.001 -3.381 27.761 1.00 45.66 130 THR A O 1
ATOM 1015 N N . VAL A 1 131 ? -13.304 -5.201 27.686 1.00 47.25 131 VAL A N 1
ATOM 1016 C CA . VAL A 1 131 ? -14.291 -4.657 26.748 1.00 47.25 131 VAL A CA 1
ATOM 1017 C C . VAL A 1 131 ? -15.017 -3.500 27.436 1.00 47.25 131 VAL A C 1
ATOM 1019 O O . VAL A 1 131 ? -15.786 -3.703 28.373 1.00 47.25 131 VAL A O 1
ATOM 1022 N N . HIS A 1 132 ? -14.763 -2.271 26.987 1.00 47.53 132 HIS A N 1
ATOM 1023 C CA . HIS A 1 132 ? -15.420 -1.084 27.526 1.00 47.53 132 HIS A CA 1
ATOM 1024 C C . HIS A 1 132 ? -16.778 -0.899 26.846 1.00 47.53 132 HIS A C 1
ATOM 1026 O O . HIS A 1 132 ? -16.873 -0.368 25.738 1.00 47.53 132 HIS A O 1
ATOM 1032 N N . THR A 1 133 ? -17.842 -1.303 27.536 1.00 50.38 133 THR A N 1
ATOM 1033 C CA . THR A 1 133 ? -19.185 -0.786 27.252 1.00 50.38 133 THR A CA 1
ATOM 1034 C C . THR A 1 133 ? -19.303 0.562 27.961 1.00 50.38 133 THR A C 1
ATOM 1036 O O . THR A 1 133 ? -19.001 0.669 29.145 1.00 50.38 133 THR A O 1
ATOM 1039 N N . ARG A 1 134 ? -19.650 1.606 27.204 1.00 49.44 134 ARG A N 1
ATOM 1040 C CA . ARG A 1 134 ? -19.593 3.030 27.582 1.00 49.44 134 ARG A CA 1
ATOM 1041 C C . ARG A 1 134 ? -20.181 3.297 28.978 1.00 49.44 134 ARG A C 1
ATOM 1043 O O . ARG A 1 134 ? -21.396 3.283 29.142 1.00 49.44 134 ARG A O 1
ATOM 1050 N N . SER A 1 135 ? -19.336 3.624 29.950 1.00 42.47 135 SER A N 1
ATOM 1051 C CA . SER A 1 135 ? -19.751 4.191 31.233 1.00 42.47 135 SER A CA 1
ATOM 1052 C C . SER A 1 135 ? -19.733 5.718 31.141 1.00 42.47 135 SER A C 1
ATOM 1054 O O . SER A 1 135 ? -18.684 6.356 31.139 1.00 42.47 135 SER A O 1
ATOM 1056 N N . ALA A 1 136 ? -20.920 6.313 31.036 1.00 45.03 136 ALA A N 1
ATOM 1057 C CA . ALA A 1 136 ? -21.118 7.722 31.342 1.00 45.03 136 ALA A CA 1
ATOM 1058 C C . ALA A 1 136 ? -21.379 7.844 32.851 1.00 45.03 136 ALA A C 1
ATOM 1060 O O . ALA A 1 136 ? -22.405 7.393 33.351 1.00 45.03 136 ALA A O 1
ATOM 1061 N N . ALA A 1 137 ? -20.444 8.454 33.566 1.00 44.53 137 ALA A N 1
ATOM 1062 C CA . ALA A 1 137 ? -20.634 9.012 34.900 1.00 44.53 137 ALA A CA 1
ATOM 1063 C C . ALA A 1 137 ? -20.174 10.480 34.798 1.00 44.53 137 ALA A C 1
ATOM 1065 O O . ALA A 1 137 ? -19.180 10.751 34.138 1.00 44.53 137 ALA A O 1
ATOM 1066 N N . ALA A 1 138 ? -20.824 11.496 35.350 1.00 45.31 138 ALA A N 1
ATOM 1067 C CA . ALA A 1 138 ? -21.878 11.528 36.339 1.00 45.31 138 ALA A CA 1
ATOM 1068 C C . ALA A 1 138 ? -22.620 12.871 36.236 1.00 45.31 138 ALA A C 1
ATOM 1070 O O . ALA A 1 138 ? -21.991 13.922 36.155 1.00 45.31 138 ALA A O 1
ATOM 1071 N N . HIS A 1 139 ? -23.946 12.843 36.346 1.00 39.03 139 HIS A N 1
ATOM 1072 C CA . HIS A 1 139 ? -24.690 13.938 36.960 1.00 39.03 139 HIS A CA 1
ATOM 1073 C C . HIS A 1 139 ? -25.731 13.322 37.900 1.00 39.03 139 HIS A C 1
ATOM 1075 O O . HIS A 1 139 ? -26.544 12.494 37.501 1.00 39.03 139 HIS A O 1
ATOM 1081 N N . ARG A 1 140 ? -25.616 13.669 39.184 1.00 45.41 140 ARG A N 1
ATOM 1082 C CA . ARG A 1 140 ? -26.475 13.234 40.292 1.00 45.41 140 ARG A CA 1
ATOM 1083 C C . ARG A 1 140 ? -27.886 13.827 40.160 1.00 45.41 140 ARG A C 1
ATOM 1085 O O . ARG A 1 140 ? -27.972 15.048 40.106 1.00 45.41 140 ARG A O 1
ATOM 1092 N N . LEU A 1 141 ? -28.939 12.996 40.193 1.00 40.16 141 LEU A N 1
ATOM 1093 C CA . LEU A 1 141 ? -30.122 13.003 41.104 1.00 40.16 141 LEU A CA 1
ATOM 1094 C C . LEU A 1 141 ? -31.176 11.957 40.623 1.00 40.16 141 LEU A C 1
ATOM 1096 O O . LEU A 1 141 ? -30.971 11.372 39.563 1.00 40.16 141 LEU A O 1
ATOM 1100 N N . PRO A 1 142 ? -32.242 11.608 41.382 1.00 51.03 142 PRO A N 1
ATOM 1101 C CA . PRO A 1 142 ? -32.617 10.222 41.622 1.00 51.03 142 PRO A CA 1
ATOM 1102 C C . PRO A 1 142 ? -34.000 9.921 41.031 1.00 51.03 142 PRO A C 1
ATOM 1104 O O . PRO A 1 142 ? -35.020 10.357 41.559 1.00 51.03 142 PRO A O 1
ATOM 1107 N N . GLN A 1 143 ? -34.072 9.121 39.979 1.00 41.66 143 GLN A N 1
ATOM 1108 C CA . GLN A 1 143 ? -35.324 8.447 39.656 1.00 41.66 143 GLN A CA 1
ATOM 1109 C C . GLN A 1 143 ? -35.053 6.959 39.589 1.00 41.66 143 GLN A C 1
ATOM 1111 O O . GLN A 1 143 ? -34.457 6.451 38.642 1.00 41.66 143 GLN A O 1
ATOM 1116 N N . SER A 1 144 ? -35.469 6.295 40.670 1.00 55.50 144 SER A N 1
ATOM 1117 C CA . SER A 1 144 ? -35.705 4.861 40.715 1.00 55.50 144 SER A CA 1
ATOM 1118 C C . SER A 1 144 ? -36.568 4.490 39.514 1.00 55.50 144 SER A C 1
ATOM 1120 O O . SER A 1 144 ? -37.776 4.716 39.497 1.00 55.50 144 SER A O 1
ATOM 1122 N N . THR A 1 145 ? -35.923 3.993 38.470 1.00 61.69 145 THR A N 1
ATOM 1123 C CA . THR A 1 145 ? -36.574 3.225 37.421 1.00 61.69 145 THR A CA 1
ATOM 1124 C C . THR A 1 145 ? -35.857 1.894 37.454 1.00 61.69 145 THR A C 1
ATOM 1126 O O . THR A 1 145 ? -34.659 1.818 37.178 1.00 61.69 145 THR A O 1
ATOM 1129 N N . GLU A 1 146 ? -36.549 0.866 37.943 1.00 68.56 146 GLU A N 1
ATOM 1130 C CA . GLU A 1 146 ? -35.991 -0.480 37.968 1.00 68.56 146 GLU A CA 1
ATOM 1131 C C . GLU A 1 146 ? -35.525 -0.849 36.553 1.00 68.56 146 GLU A C 1
ATOM 1133 O O . GLU A 1 146 ? -36.210 -0.520 35.578 1.00 68.56 146 GLU A O 1
ATOM 1138 N N . PRO A 1 147 ? -34.353 -1.485 36.396 1.00 70.75 147 PRO A N 1
ATOM 1139 C CA . PRO A 1 147 ? -33.866 -1.870 35.083 1.00 70.75 147 PRO A CA 1
ATOM 1140 C C . PRO A 1 147 ? -34.841 -2.869 34.455 1.00 70.75 147 PRO A C 1
ATOM 1142 O O . PRO A 1 147 ? -35.087 -3.945 34.993 1.00 70.75 147 PRO A O 1
ATOM 1145 N N . ILE A 1 148 ? -35.403 -2.511 33.304 1.00 80.00 148 ILE A N 1
ATOM 1146 C CA . ILE A 1 148 ? -36.358 -3.331 32.560 1.00 80.00 148 ILE A CA 1
ATOM 1147 C C . ILE A 1 148 ? -35.633 -4.046 31.408 1.00 80.00 148 ILE A C 1
ATOM 1149 O O . ILE A 1 148 ? -34.830 -3.447 30.693 1.00 80.00 148 ILE A O 1
ATOM 1153 N N . CYS A 1 149 ? -35.940 -5.325 31.184 1.00 75.06 149 CYS A N 1
ATOM 1154 C CA . CYS A 1 149 ? -35.454 -6.086 30.040 1.00 75.06 149 CYS A CA 1
ATOM 1155 C C . CYS A 1 149 ? -35.918 -5.448 28.724 1.00 75.06 149 CYS A C 1
ATOM 1157 O O . CYS A 1 149 ? -37.113 -5.309 28.472 1.00 75.06 149 CYS A O 1
ATOM 1159 N N . PHE A 1 150 ? -34.974 -5.120 27.844 1.00 75.12 150 PHE A N 1
ATOM 1160 C CA . PHE A 1 150 ? -35.255 -4.482 26.556 1.00 75.12 150 PHE A CA 1
ATOM 1161 C C . PHE A 1 150 ? -36.177 -5.312 25.644 1.00 75.12 150 PHE A C 1
ATOM 1163 O O . PHE A 1 150 ? -37.001 -4.753 24.925 1.00 75.12 150 PHE A O 1
ATOM 1170 N N . PHE A 1 151 ? -36.075 -6.642 25.699 1.00 65.25 151 PHE A N 1
ATOM 1171 C CA . PHE A 1 151 ? -36.837 -7.541 24.829 1.00 65.25 151 PHE A CA 1
ATOM 1172 C C . PHE A 1 151 ? -38.269 -7.771 25.309 1.00 65.25 151 PHE A C 1
ATOM 1174 O O . PHE A 1 151 ? -39.197 -7.744 24.506 1.00 65.25 151 PHE A O 1
ATOM 1181 N N . CYS A 1 152 ? -38.463 -8.002 26.609 1.00 79.25 152 CYS A N 1
ATOM 1182 C CA . CYS A 1 152 ? -39.773 -8.373 27.153 1.00 79.25 152 CYS A CA 1
ATOM 1183 C C . CYS A 1 152 ? -40.428 -7.282 28.003 1.00 79.25 152 CYS A C 1
ATOM 1185 O O . CYS A 1 152 ? -41.535 -7.478 28.496 1.00 79.25 152 CYS A O 1
ATOM 1187 N N . LYS A 1 153 ? -39.760 -6.138 28.178 1.00 72.25 153 LYS A N 1
ATOM 1188 C CA . LYS A 1 153 ? -40.206 -5.001 28.988 1.00 72.25 153 LYS A CA 1
ATOM 1189 C C . LYS A 1 153 ? -40.593 -5.352 30.438 1.00 72.25 153 LYS A C 1
ATOM 1191 O O . LYS A 1 153 ? -41.340 -4.607 31.065 1.00 72.25 153 LYS A O 1
ATOM 1196 N N . LYS A 1 154 ? -40.052 -6.445 30.995 1.00 74.56 154 LYS A N 1
ATOM 1197 C CA . LYS A 1 154 ? -40.230 -6.854 32.403 1.00 74.56 154 LYS A CA 1
ATOM 1198 C C . LYS A 1 154 ? -39.065 -6.379 33.287 1.00 74.56 154 LYS A C 1
ATOM 1200 O O . LYS A 1 154 ? -37.938 -6.377 32.790 1.00 74.56 154 LYS A O 1
ATOM 1205 N N . PRO A 1 155 ? -39.294 -6.007 34.558 1.00 74.88 155 PRO A N 1
ATOM 1206 C CA . PRO A 1 155 ? -38.228 -5.614 35.482 1.00 74.88 155 PRO A CA 1
ATOM 1207 C C . PRO A 1 155 ? -37.253 -6.773 35.737 1.00 74.88 155 PRO A C 1
ATOM 1209 O O . PRO A 1 155 ? -37.650 -7.938 35.792 1.00 74.88 155 PRO A O 1
ATOM 1212 N N . ALA A 1 156 ? -35.963 -6.460 35.851 1.00 65.31 156 ALA A N 1
ATOM 1213 C CA . ALA A 1 156 ? -34.929 -7.438 36.156 1.00 65.31 156 ALA A CA 1
ATOM 1214 C C . ALA A 1 156 ? -35.029 -7.867 37.629 1.00 65.31 156 ALA A C 1
ATOM 1216 O O . ALA A 1 156 ? -35.070 -7.022 38.517 1.00 65.31 156 ALA A O 1
ATOM 1217 N N . GLY A 1 157 ? -35.040 -9.180 37.880 1.00 62.56 157 GLY A N 1
ATOM 1218 C CA . GLY A 1 157 ? -34.987 -9.753 39.232 1.00 62.56 157 GLY A CA 1
ATOM 1219 C C . GLY A 1 157 ? -36.280 -10.387 39.756 1.00 62.56 157 GLY A C 1
ATOM 1220 O O . GLY A 1 157 ? -36.250 -10.945 40.844 1.00 62.56 157 GLY A O 1
ATOM 1221 N N . THR A 1 158 ? -37.391 -10.359 39.008 1.00 56.22 158 THR A N 1
ATOM 1222 C CA . THR A 1 158 ? -38.665 -10.987 39.439 1.00 56.22 158 THR A CA 1
ATOM 1223 C C . THR A 1 158 ? -39.028 -12.269 38.692 1.00 56.22 158 THR A C 1
ATOM 1225 O O . THR A 1 158 ? -40.075 -12.855 38.954 1.00 56.22 158 THR A O 1
ATOM 1228 N N . ALA A 1 159 ? -38.189 -12.719 37.760 1.00 53.28 159 ALA A N 1
ATOM 1229 C CA . ALA A 1 159 ? -38.386 -13.990 37.079 1.00 53.28 159 ALA A CA 1
ATOM 1230 C C . ALA A 1 159 ? -37.453 -15.034 37.692 1.00 53.28 159 ALA A C 1
ATOM 1232 O O . ALA A 1 159 ? -36.236 -14.923 37.533 1.00 53.28 159 ALA A O 1
ATOM 1233 N N . ASP A 1 160 ? -38.041 -16.019 38.376 1.00 53.66 160 ASP A N 1
ATOM 1234 C CA . ASP A 1 160 ? -37.386 -17.274 38.736 1.00 53.66 160 ASP A CA 1
ATOM 1235 C C . ASP A 1 160 ? -36.571 -17.777 37.539 1.00 53.66 160 ASP A C 1
ATOM 1237 O O . ASP A 1 160 ? -37.095 -18.018 36.445 1.00 53.66 160 ASP A O 1
ATOM 1241 N N . LEU A 1 161 ? -35.256 -17.858 37.735 1.00 56.50 161 LEU A N 1
ATOM 1242 C CA . LEU A 1 161 ? -34.330 -18.425 36.768 1.00 56.50 161 LEU A CA 1
ATOM 1243 C C . LEU A 1 161 ? -34.630 -19.923 36.688 1.00 56.50 161 LEU A C 1
ATOM 1245 O O . LEU A 1 161 ? -34.152 -20.696 37.512 1.00 56.50 161 LEU A O 1
ATOM 1249 N N . HIS A 1 162 ? -35.451 -20.337 35.725 1.00 58.47 162 HIS A N 1
ATOM 1250 C CA . HIS A 1 162 ? -35.660 -21.758 35.472 1.00 58.47 162 HIS A CA 1
ATOM 1251 C C . HIS A 1 162 ? -34.342 -22.395 35.024 1.00 58.47 162 HIS A C 1
ATOM 1253 O O . HIS A 1 162 ? -33.723 -21.947 34.055 1.00 58.47 162 HIS A O 1
ATOM 1259 N N . GLU A 1 163 ? -33.928 -23.442 35.738 1.00 48.38 163 GLU A N 1
ATOM 1260 C CA . GLU A 1 163 ? -32.805 -24.291 35.357 1.00 48.38 163 GLU A CA 1
ATOM 1261 C C . GLU A 1 163 ? -33.034 -24.841 33.944 1.00 48.38 163 GLU A C 1
ATOM 1263 O O . GLU A 1 163 ? -34.056 -25.466 33.651 1.00 48.38 163 GLU A O 1
ATOM 1268 N N . ALA A 1 164 ? -32.079 -24.590 33.051 1.00 44.72 164 ALA A N 1
ATOM 1269 C CA . ALA A 1 164 ? -32.049 -25.237 31.751 1.00 44.72 164 ALA A CA 1
ATOM 1270 C C . ALA A 1 164 ? -31.506 -26.659 31.942 1.00 44.72 164 ALA A C 1
ATOM 1272 O O . ALA A 1 164 ? -30.339 -26.841 32.293 1.00 44.72 164 ALA A O 1
ATOM 1273 N N . ALA A 1 165 ? -32.362 -27.658 31.732 1.00 46.16 165 ALA A N 1
ATOM 1274 C CA . ALA A 1 165 ? -31.945 -29.052 31.680 1.00 46.16 165 ALA A CA 1
ATOM 1275 C C . ALA A 1 165 ? -31.032 -29.286 30.462 1.00 46.16 165 ALA A C 1
ATOM 1277 O O . ALA A 1 165 ? -31.257 -28.718 29.391 1.00 46.16 165 ALA A O 1
ATOM 1278 N N . THR A 1 166 ? -29.987 -30.084 30.686 1.00 53.97 166 THR A N 1
ATOM 1279 C CA . THR A 1 166 ? -28.928 -30.441 29.726 1.00 53.97 166 THR A CA 1
ATOM 1280 C C . THR A 1 166 ? -29.401 -31.468 28.707 1.00 53.97 166 THR A C 1
ATOM 1282 O O . THR A 1 166 ? -30.183 -32.361 29.103 1.00 53.97 166 THR A O 1
#

Secondary structure (DSSP, 8-state):
---------TTS--------PPPPP-TTSBTTT----SSPPB-GGGSSS--THHHHHHHHHHHHHHHTT--SS---GGGG-SSS-HHHHHHHTT-BB-HHHHHHTSHHHHHHHHHHHHHHTS-----------------------PPBPTTT-PBTT-S-------

Sequence (166 aa):
MAKRHILIDPAQPSTSNQSRPPPRTNWELCILCQAETDEPLQCLRSTMKPSGSGYASLTEGLLQFKGLRHMPMELNVNRLDDGDGVEATLRTHSAQWHKKCRLKFNKKMFDQQSRAESASGQQSSTGTPTVHTRSAAAHRLPQSTEPICFFCKKPAGTADLHEAAT

Foldseek 3Di:
DDDDDDDDDPPDDPPPPPPPPDPQQDQVAALQPSDDDPFDWDFPPPDDDPPLVLLVLQLVLVVLCVVVVHQLDPHDQVSCCPPPGNSVSCVVSSHIHGPVSSVCSDPVVSVVSVVVVVVVVPDDDDDDDDDDDDDDDDDDDDDPDADADPPPRHGPPPDDPDDDDD

pLDDT: mean 71.43, std 18.13, range [39.03, 92.81]